Protein AF-A0A3B4DGX7-F1 (afdb_monomer_lite)

Organism: Pygocentrus nattereri (NCBI:txid42514)

Secondary structure (DSSP, 8-state):
--------------------PPPEEEEEE-SSEEEEEEETEEETTT--SS-EEEETTS-EEEEEEEEESSSS---EEEEEEEE---TT-----HHHHHHHHHHHHHHHHHHHHHHHHHHSS-TT--S-S-------------SS-SS-PPPTT---TT---------

Sequence (167 aa):
MKGLTLLLFAGLMFIQRSTAADLSISATTNSDSAELRCNNGKWQKDNLEKPFNVQYTEDRNEIQTCMEDGEEPEKFTQILVRVRTCKNCIEMNIAAIAAIATGNILATILIGVAVYSLTAQPKGKSFSGNKASDKEHLIRNGDGDTYQPLAPGQKSEYQTLGGARRK

pLDDT: mean 72.27, std 17.26, range [40.62, 98.5]

Structure (mmCIF, N/CA/C/O backbone):
data_AF-A0A3B4DGX7-F1
#
_entry.id   AF-A0A3B4DGX7-F1
#
loop_
_atom_site.group_PDB
_atom_site.id
_atom_site.type_symbol
_atom_site.label_atom_id
_atom_site.label_alt_id
_atom_site.label_comp_id
_atom_site.label_asym_id
_atom_site.label_entity_id
_atom_site.label_seq_id
_atom_site.pdbx_PDB_ins_code
_atom_site.Cartn_x
_atom_site.Cartn_y
_atom_site.Cartn_z
_atom_site.occupancy
_atom_site.B_iso_or_equiv
_atom_site.auth_seq_id
_atom_site.auth_comp_id
_atom_site.auth_asym_id
_atom_site.auth_atom_id
_atom_site.pdbx_PDB_model_num
ATOM 1 N N . MET A 1 1 ? -4.994 -28.037 85.256 1.00 40.62 1 MET A N 1
ATOM 2 C CA . MET A 1 1 ? -4.850 -28.923 84.078 1.00 40.62 1 MET A CA 1
ATOM 3 C C . MET A 1 1 ? -5.983 -28.555 83.124 1.00 40.62 1 MET A C 1
ATOM 5 O O . MET A 1 1 ? -7.121 -28.847 83.433 1.00 40.62 1 MET A O 1
ATOM 9 N N . LYS A 1 2 ? -5.799 -27.539 82.271 1.00 47.03 2 LYS A N 1
ATOM 10 C CA . LYS A 1 2 ? -5.332 -27.629 80.870 1.00 47.03 2 LYS A CA 1
ATOM 11 C C . LYS A 1 2 ? -6.186 -28.597 80.039 1.00 47.03 2 LYS A C 1
ATOM 13 O O . LYS A 1 2 ? -5.878 -29.776 79.969 1.00 47.03 2 LYS A O 1
ATOM 18 N N . GLY A 1 3 ? -7.222 -28.056 79.408 1.00 45.94 3 GLY A N 1
ATOM 19 C CA . GLY A 1 3 ? -8.042 -28.720 78.396 1.00 45.94 3 GLY A CA 1
ATOM 20 C C . GLY A 1 3 ? -8.566 -27.671 77.421 1.00 45.94 3 GLY A C 1
ATOM 21 O O . GLY A 1 3 ? -9.740 -27.335 77.435 1.00 45.94 3 GLY A O 1
ATOM 22 N N . LEU A 1 4 ? -7.642 -27.068 76.672 1.00 48.94 4 LEU A N 1
ATOM 23 C CA . LEU A 1 4 ? -7.879 -26.057 75.646 1.00 48.94 4 LEU A CA 1
ATOM 24 C C . LEU A 1 4 ? -8.515 -26.741 74.424 1.00 48.94 4 LEU A C 1
ATOM 26 O O . LEU A 1 4 ? -7.808 -27.252 73.560 1.00 48.94 4 LEU A O 1
ATOM 30 N N . THR A 1 5 ? -9.843 -26.789 74.359 1.00 52.72 5 THR A N 1
ATOM 31 C CA . THR A 1 5 ? -10.573 -27.193 73.150 1.00 52.72 5 THR A CA 1
ATOM 32 C C . THR A 1 5 ? -10.563 -26.041 72.150 1.00 52.72 5 THR A C 1
ATOM 34 O O . THR A 1 5 ? -11.452 -25.193 72.132 1.00 52.72 5 THR A O 1
ATOM 37 N N . LEU A 1 6 ? -9.506 -26.007 71.340 1.00 45.69 6 LEU A N 1
ATOM 38 C CA . LEU A 1 6 ? -9.358 -25.152 70.169 1.00 45.69 6 LEU A CA 1
ATOM 39 C C . LEU A 1 6 ? -10.182 -25.768 69.023 1.00 45.69 6 LEU A C 1
ATOM 41 O O . LEU A 1 6 ? -9.691 -26.599 68.263 1.00 45.69 6 LEU A O 1
ATOM 45 N N . LEU A 1 7 ? -11.469 -25.427 68.954 1.00 54.00 7 LEU A N 1
ATOM 46 C CA . LEU A 1 7 ? -12.321 -25.770 67.815 1.00 54.00 7 LEU A CA 1
ATOM 47 C C . LEU A 1 7 ? -11.906 -24.907 66.617 1.00 54.00 7 LEU A C 1
ATOM 49 O O . LEU A 1 7 ? -11.893 -23.679 66.692 1.00 54.00 7 LEU A O 1
ATOM 53 N N . LEU A 1 8 ? -11.528 -25.589 65.535 1.00 48.38 8 LEU A N 1
ATOM 54 C CA . LEU A 1 8 ? -11.149 -25.040 64.240 1.00 48.38 8 LEU A CA 1
ATOM 55 C C . LEU A 1 8 ? -12.185 -24.027 63.719 1.00 48.38 8 LEU A C 1
ATOM 57 O O . LEU A 1 8 ? -13.203 -24.413 63.155 1.00 48.38 8 LEU A O 1
ATOM 61 N N . PHE A 1 9 ? -11.872 -22.735 63.802 1.00 50.53 9 PHE A N 1
ATOM 62 C CA . PHE A 1 9 ? -12.395 -21.728 62.875 1.00 50.53 9 PHE A CA 1
ATOM 63 C C . PHE A 1 9 ? -11.479 -21.693 61.644 1.00 50.53 9 PHE A C 1
ATOM 65 O O . PHE A 1 9 ? -10.705 -20.766 61.427 1.00 50.53 9 PHE A O 1
ATOM 72 N N . ALA A 1 10 ? -11.517 -22.767 60.857 1.00 54.12 10 ALA A N 1
ATOM 73 C CA . ALA A 1 10 ? -10.970 -22.784 59.510 1.00 54.12 10 ALA A CA 1
ATOM 74 C C . ALA A 1 10 ? -12.148 -22.766 58.539 1.00 54.12 10 ALA A C 1
ATOM 76 O O . ALA A 1 10 ? -12.953 -23.691 58.525 1.00 54.12 10 ALA A O 1
ATOM 77 N N . GLY A 1 11 ? -12.225 -21.719 57.722 1.00 52.69 11 GLY A N 1
ATOM 78 C CA . GLY A 1 11 ? -13.116 -21.695 56.568 1.00 52.69 11 GLY A CA 1
ATOM 79 C C . GLY A 1 11 ? -14.242 -20.684 56.682 1.00 52.69 11 GLY A C 1
ATOM 80 O O . GLY A 1 11 ? -15.376 -21.046 56.951 1.00 52.69 11 GLY A O 1
ATOM 81 N N . LEU A 1 12 ? -13.913 -19.426 56.402 1.00 52.41 12 LEU A N 1
ATOM 82 C CA . LEU A 1 12 ? -14.704 -18.555 55.528 1.00 52.41 12 LEU A CA 1
ATOM 83 C C . LEU A 1 12 ? -13.791 -17.409 55.074 1.00 52.41 12 LEU A C 1
ATOM 85 O O . LEU A 1 12 ? -14.009 -16.236 55.350 1.00 52.41 12 LEU A O 1
ATOM 89 N N . MET A 1 13 ? -12.726 -17.777 54.354 1.00 47.88 13 MET A N 1
ATOM 90 C CA . MET A 1 13 ? -12.190 -16.881 53.334 1.00 47.88 13 MET A CA 1
ATOM 91 C C . MET A 1 13 ? -13.271 -16.810 52.256 1.00 47.88 13 MET A C 1
ATOM 93 O O . MET A 1 13 ? -13.342 -17.670 51.378 1.00 47.88 13 MET A O 1
ATOM 97 N N . PHE A 1 14 ? -14.160 -15.824 52.357 1.00 51.53 14 PHE A N 1
ATOM 98 C CA . PHE A 1 14 ? -14.916 -15.377 51.199 1.00 51.53 14 PHE A CA 1
ATOM 99 C C . PHE A 1 14 ? -13.889 -14.870 50.188 1.00 51.53 14 PHE A C 1
ATOM 101 O O . PHE A 1 14 ? -13.428 -13.734 50.259 1.00 51.53 14 PHE A O 1
ATOM 108 N N . ILE A 1 15 ? -13.500 -15.730 49.248 1.00 52.59 15 ILE A N 1
ATOM 109 C CA . ILE A 1 15 ? -12.895 -15.279 48.002 1.00 52.59 15 ILE A CA 1
ATOM 110 C C . ILE A 1 15 ? -14.038 -14.599 47.254 1.00 52.59 15 ILE A C 1
ATOM 112 O O . ILE A 1 15 ? -14.771 -15.236 46.498 1.00 52.59 15 ILE A O 1
ATOM 116 N N . GLN A 1 16 ? -14.231 -13.305 47.500 1.00 51.38 16 GLN A N 1
ATOM 117 C CA . GLN A 1 16 ? -14.947 -12.466 46.556 1.00 51.38 16 GLN A CA 1
ATOM 118 C C . GLN A 1 16 ? -14.088 -12.431 45.291 1.00 51.38 16 GLN A C 1
ATOM 120 O O . GLN A 1 16 ? -13.185 -11.615 45.144 1.00 51.38 16 GLN A O 1
ATOM 125 N N . ARG A 1 17 ? -14.335 -13.372 44.376 1.00 43.47 17 ARG A N 1
ATOM 126 C CA . ARG A 1 17 ? -14.003 -13.169 42.970 1.00 43.47 17 ARG A CA 1
ATOM 127 C C . ARG A 1 17 ? -14.954 -12.086 42.482 1.00 43.47 17 ARG A C 1
ATOM 129 O O . ARG A 1 17 ? -16.041 -12.386 42.003 1.00 43.47 17 ARG A O 1
ATOM 136 N N . SER A 1 18 ? -14.560 -10.827 42.640 1.00 46.41 18 SER A N 1
ATOM 137 C CA . SER A 1 18 ? -15.091 -9.766 41.802 1.00 46.41 18 SER A CA 1
ATOM 138 C C . SER A 1 18 ? -14.617 -10.064 40.382 1.00 46.41 18 SER A C 1
ATOM 140 O O . SER A 1 18 ? -13.503 -9.742 39.981 1.00 46.41 18 SER A O 1
ATOM 142 N N . THR A 1 19 ? -15.454 -10.744 39.603 1.00 45.81 19 THR A N 1
ATOM 143 C CA . THR A 1 19 ? -15.340 -10.704 38.147 1.00 45.81 19 THR A CA 1
ATOM 144 C C . THR A 1 19 ? -15.849 -9.337 37.709 1.00 45.81 19 THR A C 1
ATOM 146 O O . THR A 1 19 ? -16.952 -9.219 37.185 1.00 45.81 19 THR A O 1
ATOM 149 N N . ALA A 1 20 ? -15.080 -8.286 37.996 1.00 53.88 20 ALA A N 1
ATOM 150 C CA . ALA A 1 20 ? -15.232 -7.044 37.263 1.00 53.88 20 ALA A CA 1
ATOM 151 C C . ALA A 1 20 ? -14.788 -7.380 35.839 1.00 53.88 20 ALA A C 1
ATOM 153 O O . ALA A 1 20 ? -13.608 -7.645 35.601 1.00 53.88 20 ALA A O 1
ATOM 154 N N . ALA A 1 21 ? -15.754 -7.525 34.937 1.00 60.09 21 ALA A N 1
ATOM 155 C CA . ALA A 1 21 ? -15.465 -7.767 33.539 1.00 60.09 21 ALA A CA 1
ATOM 156 C C . ALA A 1 21 ? -14.653 -6.572 33.023 1.00 60.09 21 ALA A C 1
ATOM 158 O O . ALA A 1 21 ? -15.069 -5.428 33.185 1.00 60.09 21 ALA A O 1
ATOM 159 N N . ASP A 1 22 ? -13.464 -6.830 32.484 1.00 68.44 22 ASP A N 1
ATOM 160 C CA . ASP A 1 22 ? -12.599 -5.764 31.986 1.00 68.44 22 ASP A CA 1
ATOM 161 C C . ASP A 1 22 ? -13.210 -5.145 30.718 1.00 68.44 22 ASP A C 1
ATOM 163 O O . ASP A 1 22 ? -13.845 -5.843 29.910 1.00 68.44 22 ASP A O 1
ATOM 167 N N . LEU A 1 23 ? -13.060 -3.830 30.558 1.00 82.25 23 LEU A N 1
ATOM 168 C CA . LEU A 1 23 ? -13.609 -3.109 29.412 1.00 82.25 23 LEU A CA 1
ATOM 169 C C . LEU A 1 23 ? -12.781 -3.478 28.176 1.00 82.25 23 LEU A C 1
ATOM 171 O O . LEU A 1 23 ? -11.563 -3.311 28.170 1.00 82.25 23 LEU A O 1
ATOM 175 N N . SER A 1 24 ? -13.411 -3.996 27.119 1.00 80.50 24 SER A N 1
ATOM 176 C CA . SER A 1 24 ? -12.679 -4.424 25.917 1.00 80.50 24 SER A CA 1
ATOM 177 C C . SER A 1 24 ? -13.339 -3.940 24.635 1.00 80.50 24 SER A C 1
ATOM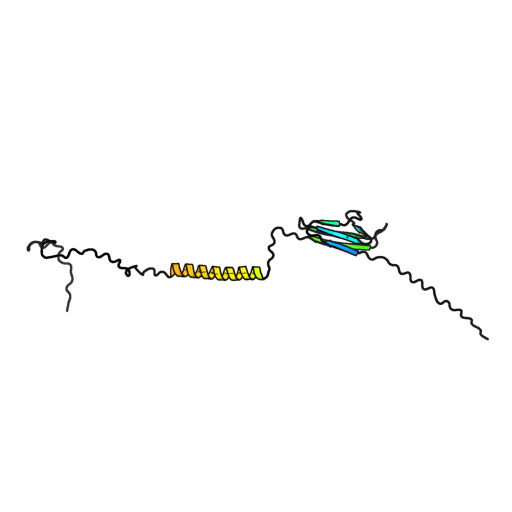 179 O O . SER A 1 24 ? -14.561 -3.917 24.509 1.00 80.50 24 SER A O 1
ATOM 181 N N . ILE A 1 25 ? -12.515 -3.557 23.660 1.00 85.38 25 ILE A N 1
ATOM 182 C CA . ILE A 1 25 ? -12.966 -3.095 22.347 1.00 85.38 25 ILE A CA 1
ATOM 183 C C . ILE A 1 25 ? -12.658 -4.192 21.331 1.00 85.38 25 ILE A C 1
ATOM 185 O O . ILE A 1 25 ? -11.518 -4.641 21.220 1.00 85.38 25 ILE A O 1
ATOM 189 N N . SER A 1 26 ? -13.670 -4.619 20.582 1.00 84.12 26 SER A N 1
ATOM 190 C CA . SER A 1 26 ? -13.531 -5.600 19.505 1.00 84.12 26 SER A CA 1
ATOM 191 C C . SER A 1 26 ? -13.880 -4.974 18.159 1.00 84.12 26 SER A C 1
ATOM 193 O O . SER A 1 26 ? -14.758 -4.118 18.071 1.00 84.12 26 SER A O 1
ATOM 195 N N . ALA A 1 27 ? -13.172 -5.379 17.107 1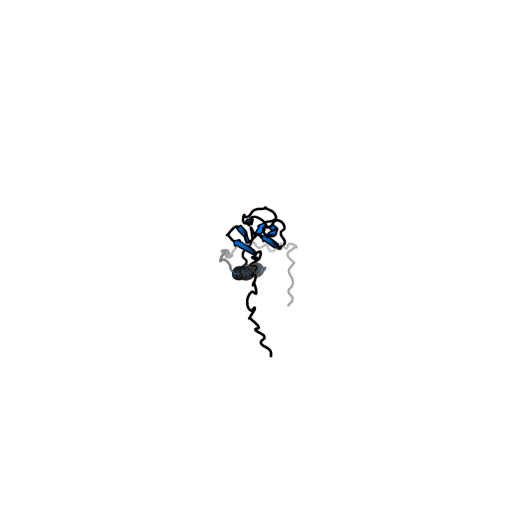.00 86.56 27 ALA A N 1
ATOM 196 C CA . ALA A 1 27 ? -13.362 -4.867 15.755 1.00 86.56 27 ALA A CA 1
ATOM 197 C C . ALA A 1 27 ? -13.766 -6.009 14.818 1.00 86.56 27 ALA A C 1
ATOM 199 O O . ALA A 1 27 ? -13.093 -7.036 14.764 1.00 86.56 27 ALA A O 1
ATOM 200 N N . THR A 1 28 ? -14.850 -5.820 14.070 1.00 85.75 28 THR A N 1
ATOM 201 C CA . THR A 1 28 ? -15.273 -6.711 12.984 1.00 85.75 28 THR A CA 1
ATOM 202 C C . THR A 1 28 ? -15.091 -5.971 11.668 1.00 85.75 28 THR A C 1
ATOM 204 O O . THR A 1 28 ? -15.729 -4.949 11.433 1.00 85.75 28 THR A O 1
ATOM 207 N N . THR A 1 29 ? -14.197 -6.450 10.810 1.00 84.75 29 THR A N 1
ATOM 208 C CA . THR A 1 29 ? -13.902 -5.806 9.524 1.00 84.75 29 THR A CA 1
ATOM 209 C C . THR A 1 29 ? -14.667 -6.478 8.391 1.00 84.75 29 THR A C 1
ATOM 211 O O . THR A 1 29 ? -14.553 -7.687 8.205 1.00 84.75 29 THR A O 1
ATOM 214 N N . ASN A 1 30 ? -15.384 -5.679 7.610 1.00 85.38 30 ASN A N 1
ATOM 215 C CA . ASN A 1 30 ? -15.926 -6.024 6.299 1.00 85.38 30 ASN A CA 1
ATOM 216 C C . ASN A 1 30 ? -15.051 -5.406 5.192 1.00 85.38 30 ASN A C 1
ATOM 218 O O . ASN A 1 30 ? -14.072 -4.716 5.480 1.00 85.38 30 ASN A O 1
ATOM 222 N N . SER A 1 31 ? -15.404 -5.648 3.925 1.00 78.62 31 SER A N 1
ATOM 223 C CA . SER A 1 31 ? -14.666 -5.126 2.764 1.00 78.62 31 SER A CA 1
ATOM 224 C C . SER A 1 31 ? -14.557 -3.596 2.759 1.00 78.62 31 SER A C 1
ATOM 226 O O . SER A 1 31 ? -13.467 -3.072 2.561 1.00 78.62 31 SER A O 1
ATOM 228 N N . ASP A 1 32 ? -15.658 -2.896 3.053 1.00 82.69 32 ASP A N 1
ATOM 229 C CA . ASP A 1 32 ? -15.753 -1.429 2.931 1.00 82.69 32 ASP A CA 1
ATOM 230 C C . ASP A 1 32 ? -16.008 -0.708 4.265 1.00 82.69 32 ASP A C 1
ATOM 232 O O . ASP A 1 32 ? -16.156 0.519 4.313 1.00 82.69 32 ASP A O 1
ATOM 236 N N . SER A 1 33 ? -16.081 -1.456 5.368 1.00 83.50 33 SER A N 1
ATOM 237 C CA . SER A 1 33 ? -16.350 -0.887 6.685 1.00 83.50 33 SER A CA 1
ATOM 238 C C . SER A 1 33 ? -15.732 -1.692 7.825 1.00 83.50 33 SER A C 1
ATOM 240 O O . SER A 1 33 ? -15.609 -2.912 7.742 1.00 83.50 33 SER A O 1
ATOM 242 N N . ALA A 1 34 ? -15.417 -1.025 8.932 1.00 85.94 34 ALA A N 1
ATOM 243 C CA . ALA A 1 34 ? -15.103 -1.656 10.211 1.00 85.94 34 ALA A CA 1
ATOM 244 C C . ALA A 1 34 ? -16.190 -1.341 11.235 1.00 85.94 34 ALA A C 1
ATOM 246 O O . ALA A 1 34 ? -16.576 -0.194 11.423 1.00 85.94 34 ALA A O 1
ATOM 247 N N . GLU A 1 35 ? -16.645 -2.364 11.939 1.00 87.88 35 GLU A N 1
ATOM 248 C CA . GLU A 1 35 ? -17.598 -2.258 13.029 1.00 87.88 35 GLU A CA 1
ATOM 249 C C . GLU A 1 35 ? -16.850 -2.402 14.364 1.00 87.88 35 GLU A C 1
ATOM 251 O O . GLU A 1 35 ? -16.274 -3.455 14.644 1.00 87.88 35 GLU A O 1
A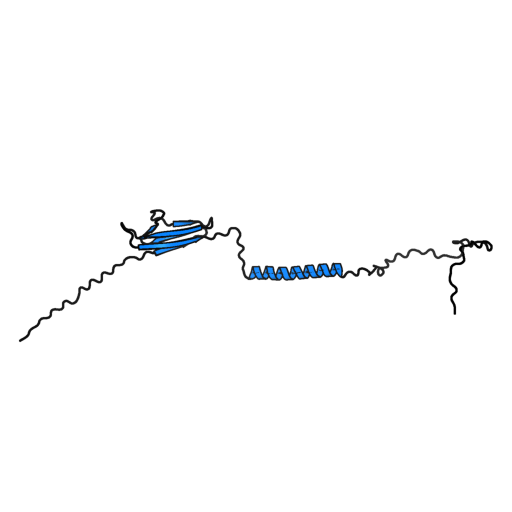TOM 256 N N . LEU A 1 36 ? -16.834 -1.350 15.188 1.00 87.38 36 LEU A N 1
ATOM 257 C CA . LEU A 1 36 ? -16.227 -1.359 16.520 1.00 87.38 36 LEU A CA 1
ATOM 258 C C . LEU A 1 36 ? -17.296 -1.592 17.591 1.00 87.38 36 LEU A C 1
ATOM 260 O O . LEU A 1 36 ? -18.239 -0.814 17.744 1.00 87.38 36 LEU A O 1
ATOM 264 N N . ARG A 1 37 ? -17.122 -2.650 18.376 1.00 86.88 37 ARG A N 1
ATOM 265 C CA . ARG A 1 37 ? -17.977 -3.000 19.510 1.00 86.88 37 ARG A CA 1
ATOM 266 C C . ARG A 1 37 ? -17.248 -2.720 20.806 1.00 86.88 37 ARG A C 1
ATOM 268 O O . A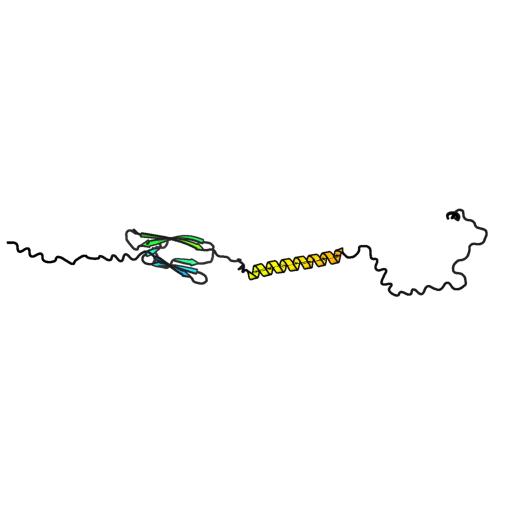RG A 1 37 ? -16.100 -3.137 20.967 1.00 86.88 37 ARG A O 1
ATOM 275 N N . CYS A 1 38 ? -17.934 -2.059 21.729 1.00 86.81 38 CYS A N 1
ATOM 276 C CA . CYS A 1 38 ? -17.475 -2.007 23.101 1.00 86.81 38 CYS A CA 1
ATOM 277 C C . CYS A 1 38 ? -18.168 -3.090 23.921 1.00 86.81 38 CYS A C 1
ATOM 279 O O . CYS A 1 38 ? -19.392 -3.124 24.012 1.00 86.81 38 CYS A O 1
ATOM 281 N N . ASN A 1 39 ? -17.377 -3.984 24.499 1.00 85.62 39 ASN A N 1
ATOM 282 C CA . ASN A 1 39 ? -17.865 -5.006 25.405 1.00 85.62 39 ASN A CA 1
ATOM 283 C C . ASN A 1 39 ? -17.858 -4.438 26.826 1.00 85.62 39 ASN A C 1
ATOM 285 O O . ASN A 1 39 ? -16.848 -3.879 27.256 1.00 85.62 39 ASN A O 1
ATOM 289 N N . ASN A 1 40 ? -18.953 -4.651 27.558 1.00 82.12 40 ASN A N 1
ATOM 290 C CA . ASN A 1 40 ? -19.134 -4.210 28.947 1.00 82.12 40 ASN A CA 1
ATOM 291 C C . ASN A 1 40 ? -19.186 -2.678 29.129 1.00 82.12 40 ASN A C 1
ATOM 293 O O . ASN A 1 40 ? -18.868 -2.177 30.204 1.00 82.12 40 ASN A O 1
ATOM 297 N N . GLY A 1 41 ? -19.582 -1.928 28.094 1.00 79.88 41 GLY A N 1
ATOM 298 C CA . GLY A 1 41 ? -19.681 -0.472 28.170 1.00 79.88 41 GLY A CA 1
ATOM 299 C C . GLY A 1 41 ? -20.407 0.185 26.998 1.00 79.88 41 GLY A C 1
ATOM 300 O O . GLY A 1 41 ? -20.928 -0.492 26.111 1.00 79.88 41 GLY A O 1
ATOM 301 N N . LYS A 1 42 ? -20.432 1.521 27.000 1.00 84.50 42 LYS A N 1
ATOM 302 C CA . LYS A 1 42 ? -21.124 2.376 26.022 1.00 84.50 42 LYS A CA 1
ATOM 303 C C . LYS A 1 42 ? -20.172 3.389 25.388 1.00 84.50 42 LYS A C 1
ATOM 305 O O . LYS A 1 42 ? -19.209 3.847 26.007 1.00 84.50 42 LYS A O 1
ATOM 310 N N . TRP A 1 43 ? -20.446 3.756 24.137 1.00 83.94 43 TRP A N 1
ATOM 311 C CA . TRP A 1 43 ? -19.676 4.775 23.422 1.00 83.94 43 TRP A CA 1
ATOM 312 C C . TRP A 1 43 ? -20.064 6.187 23.872 1.00 83.94 43 TRP A C 1
ATOM 314 O O . TRP A 1 43 ? -21.237 6.560 23.829 1.00 83.94 43 TRP A O 1
ATOM 324 N N . GLN A 1 44 ? -19.065 6.997 24.232 1.00 79.31 44 GLN A N 1
ATOM 325 C CA . GLN A 1 44 ? -19.266 8.344 24.780 1.00 79.31 44 GLN A CA 1
ATOM 326 C C . GLN A 1 44 ? -19.944 9.309 23.794 1.00 79.31 44 GLN A C 1
ATOM 328 O O . GLN A 1 44 ? -20.762 10.130 24.199 1.00 79.31 44 GLN A O 1
ATOM 333 N N . LYS A 1 45 ? -19.591 9.243 22.503 1.00 67.69 45 LYS A N 1
ATOM 334 C CA . LYS A 1 45 ? -20.075 10.207 21.498 1.00 67.69 45 LYS A CA 1
ATOM 335 C C . LYS A 1 45 ? -21.542 10.021 21.122 1.00 67.69 45 LYS A C 1
ATOM 337 O O . LYS A 1 45 ? -22.185 10.999 20.760 1.00 67.69 45 LYS A O 1
ATOM 342 N N . ASP A 1 46 ? -22.052 8.799 21.242 1.00 62.91 46 ASP A N 1
ATOM 343 C CA . ASP A 1 46 ? -23.333 8.421 20.649 1.00 62.91 46 ASP A CA 1
ATOM 344 C C . ASP A 1 46 ? -24.369 7.921 21.671 1.00 62.91 46 ASP A C 1
ATOM 346 O O . ASP A 1 46 ? -25.524 7.744 21.296 1.00 62.91 46 ASP A O 1
ATOM 350 N N . ASN A 1 47 ? -24.010 7.703 22.951 1.00 60.09 47 ASN A N 1
ATOM 351 C CA . ASN A 1 47 ? -24.904 7.120 23.978 1.00 60.09 47 ASN A CA 1
ATOM 352 C C . ASN A 1 47 ? -25.627 5.838 23.504 1.00 60.09 47 ASN A C 1
ATOM 354 O O . ASN A 1 47 ? -26.708 5.487 23.975 1.00 60.09 47 ASN A O 1
ATOM 358 N N . LEU A 1 48 ? -25.041 5.141 22.531 1.00 62.69 48 LEU A N 1
ATOM 359 C CA . LEU A 1 48 ? -25.650 4.021 21.836 1.00 62.69 48 LEU A CA 1
ATOM 360 C C . LEU A 1 48 ? -24.895 2.742 22.209 1.00 62.69 48 LEU A C 1
ATOM 362 O O . LEU A 1 48 ? -23.677 2.666 22.075 1.00 62.69 48 LEU A O 1
ATOM 366 N N . GLU A 1 49 ? -25.644 1.705 22.594 1.00 62.12 49 GLU A N 1
ATOM 367 C CA . GLU A 1 49 ? -25.179 0.303 22.636 1.00 62.12 49 GLU A CA 1
ATOM 368 C C . GLU A 1 49 ? -24.863 -0.243 21.233 1.00 62.12 49 GLU A C 1
ATOM 370 O O . GLU A 1 49 ? -24.404 -1.373 21.066 1.00 62.12 49 GLU A O 1
ATOM 375 N N . LYS A 1 50 ? -25.140 0.552 20.192 1.00 70.19 50 LYS A N 1
ATOM 376 C CA . LYS A 1 50 ? -24.860 0.176 18.816 1.00 70.19 50 LYS A CA 1
ATOM 377 C C . LYS A 1 50 ? -23.353 0.168 18.569 1.00 70.19 50 LYS A C 1
ATOM 379 O O . LYS A 1 50 ? -22.625 1.012 19.093 1.00 70.19 50 LYS A O 1
ATOM 384 N N . PRO A 1 51 ? -22.888 -0.750 17.719 1.00 75.56 51 PRO A N 1
ATOM 385 C CA . PRO A 1 51 ? -21.517 -0.716 17.262 1.00 75.56 51 PRO A CA 1
ATOM 386 C C . PRO A 1 51 ? -21.216 0.589 16.511 1.00 75.56 51 PRO A C 1
ATOM 388 O O . PRO A 1 51 ? -22.022 1.052 15.699 1.00 75.56 51 PRO A O 1
ATOM 391 N N . PHE A 1 52 ? -20.033 1.153 16.744 1.00 83.06 52 PHE A N 1
ATOM 392 C CA . PHE A 1 52 ? -19.542 2.308 16.002 1.00 83.06 52 PHE A CA 1
ATOM 393 C C . PHE A 1 52 ? -19.058 1.846 14.624 1.00 83.06 52 PHE A C 1
ATOM 395 O O . PHE A 1 52 ? -18.097 1.082 14.515 1.00 83.06 52 PHE A O 1
ATOM 402 N N . ASN A 1 53 ? -19.747 2.280 13.569 1.00 84.06 53 ASN A N 1
ATOM 403 C CA . ASN A 1 53 ? -19.430 1.897 12.197 1.00 84.06 53 ASN A CA 1
ATOM 404 C C . ASN A 1 53 ? -18.491 2.920 11.548 1.00 84.06 53 ASN A C 1
ATOM 406 O O . ASN A 1 53 ? -18.786 4.112 11.470 1.00 84.06 53 ASN A O 1
ATOM 410 N N . VAL A 1 54 ? -17.369 2.425 11.047 1.00 85.75 54 VAL A N 1
ATOM 411 C CA . VAL A 1 54 ? -16.332 3.174 10.354 1.00 85.75 54 VAL A CA 1
ATOM 412 C C . VAL A 1 54 ? -16.404 2.826 8.877 1.00 85.75 54 VAL A C 1
ATOM 414 O O . VAL A 1 54 ? -16.058 1.716 8.481 1.00 85.75 54 VAL A O 1
ATOM 417 N N . GLN A 1 55 ? -16.821 3.778 8.049 1.00 85.06 55 GLN A N 1
ATOM 418 C CA . GLN A 1 55 ? -16.881 3.592 6.602 1.00 85.06 55 GLN A CA 1
ATOM 419 C C . GLN A 1 55 ? -15.575 4.039 5.935 1.00 85.06 55 GLN A C 1
ATOM 421 O O . GLN A 1 55 ? -15.058 5.116 6.240 1.00 85.06 55 GLN A O 1
ATOM 426 N N . TYR A 1 56 ? -15.050 3.242 5.003 1.00 83.88 56 TYR A N 1
ATOM 427 C CA . TYR A 1 56 ? -13.783 3.519 4.313 1.00 83.88 56 TYR A CA 1
ATOM 428 C C . TYR A 1 56 ? -13.948 4.447 3.096 1.00 83.88 56 TYR A C 1
ATOM 430 O O . TYR A 1 56 ? -13.407 4.192 2.022 1.00 83.88 56 TYR A O 1
ATOM 438 N N . THR A 1 57 ? -14.702 5.537 3.244 1.00 80.38 57 THR A N 1
ATOM 439 C CA . THR A 1 57 ? -14.968 6.479 2.139 1.00 80.38 57 THR A CA 1
ATOM 440 C C . THR A 1 57 ? -13.904 7.573 2.031 1.00 80.38 57 THR A C 1
ATOM 442 O O . THR A 1 57 ? -13.573 8.024 0.926 1.00 80.38 57 THR A O 1
ATOM 445 N N . GLU A 1 58 ? -13.392 8.005 3.185 1.00 80.94 58 GLU A N 1
ATOM 446 C CA . GLU A 1 58 ? -12.464 9.122 3.337 1.00 80.94 58 GLU A CA 1
ATOM 447 C C . GLU A 1 58 ? -11.456 8.846 4.453 1.00 80.94 58 GLU A C 1
ATOM 449 O O . GLU A 1 58 ? -11.712 8.074 5.382 1.00 80.94 58 GLU A O 1
ATOM 454 N N . ASP A 1 59 ? -10.313 9.522 4.373 1.00 83.38 59 ASP A N 1
ATOM 455 C CA . ASP A 1 59 ? -9.313 9.496 5.430 1.00 83.38 59 ASP A CA 1
ATOM 456 C C . ASP A 1 59 ? -9.874 10.167 6.679 1.00 83.38 59 ASP A C 1
ATOM 458 O O . ASP A 1 59 ? -10.234 11.346 6.677 1.00 83.38 59 ASP A O 1
ATOM 462 N N . ARG A 1 60 ? -9.927 9.409 7.772 1.00 82.81 60 ARG A N 1
ATOM 463 C CA . ARG A 1 60 ? -10.456 9.887 9.044 1.00 82.81 60 ARG A CA 1
ATOM 464 C C . ARG A 1 60 ? -9.541 9.470 10.177 1.00 82.81 60 ARG A C 1
ATOM 466 O O . ARG A 1 60 ? -9.146 8.311 10.282 1.00 82.81 60 ARG A O 1
ATOM 473 N N . ASN A 1 61 ? -9.252 10.431 11.048 1.00 87.12 61 ASN A N 1
ATOM 474 C CA . ASN A 1 61 ? -8.590 10.198 12.321 1.00 87.12 61 ASN A CA 1
ATOM 475 C C . ASN A 1 61 ? -9.544 10.648 13.419 1.00 87.12 61 ASN A C 1
ATOM 477 O O . ASN A 1 61 ? -9.847 11.835 13.523 1.00 87.12 61 ASN A O 1
ATOM 481 N N . GLU A 1 62 ? -10.033 9.710 14.215 1.00 84.69 62 GLU A N 1
ATOM 482 C CA . GLU A 1 62 ? -11.000 10.009 15.260 1.00 84.69 62 GLU A CA 1
ATOM 483 C C . GLU A 1 62 ? -10.693 9.197 16.513 1.00 84.69 62 GLU A C 1
ATOM 485 O O . GLU A 1 62 ? -10.495 7.985 16.448 1.00 84.69 62 GLU A O 1
ATOM 490 N N . ILE A 1 63 ? -10.647 9.871 17.661 1.00 85.44 63 ILE A N 1
ATOM 491 C CA . ILE A 1 63 ? -10.568 9.198 18.956 1.00 85.44 63 ILE A CA 1
ATOM 492 C C . ILE A 1 63 ? -11.989 8.835 19.377 1.00 85.44 63 ILE A C 1
ATOM 494 O O . ILE A 1 63 ? -12.893 9.681 19.354 1.00 85.44 63 ILE A O 1
ATOM 498 N N . GLN A 1 64 ? -12.159 7.572 19.748 1.00 86.38 64 GLN A N 1
ATOM 499 C CA . GLN A 1 64 ? -13.377 7.037 20.329 1.00 86.38 64 GLN A CA 1
ATOM 500 C C . GLN A 1 64 ? -13.104 6.572 21.752 1.00 86.38 64 GLN A C 1
ATOM 502 O O . GLN A 1 64 ? -12.094 5.919 22.018 1.00 86.38 64 GLN A O 1
ATOM 507 N N . THR A 1 65 ? -14.020 6.904 22.655 1.00 87.19 65 THR A N 1
ATOM 508 C CA . THR A 1 65 ? -13.949 6.526 24.067 1.00 87.19 65 THR A CA 1
ATOM 509 C C . THR A 1 65 ? -15.099 5.587 24.372 1.00 87.19 65 THR A C 1
ATOM 511 O O . THR A 1 65 ? -16.261 5.950 24.173 1.00 87.19 65 THR A O 1
ATOM 514 N N . CYS A 1 66 ? -14.778 4.401 24.874 1.00 86.88 66 CYS A N 1
ATOM 515 C CA . CYS A 1 66 ? -15.754 3.556 25.533 1.00 86.88 66 CYS A CA 1
ATOM 516 C C . CYS A 1 66 ? -15.657 3.728 27.048 1.00 86.88 66 CYS A C 1
ATOM 518 O O . CYS A 1 66 ? -14.556 3.798 27.595 1.00 86.88 66 CYS A O 1
ATOM 520 N N . MET A 1 67 ? -16.805 3.787 27.711 1.00 86.31 67 MET A N 1
ATOM 521 C CA . MET A 1 67 ? -16.937 3.934 29.156 1.00 86.31 67 MET A CA 1
ATOM 522 C C . MET A 1 67 ? -17.725 2.749 29.717 1.00 86.31 67 MET A C 1
ATOM 524 O O . MET A 1 67 ? -18.609 2.230 29.036 1.00 86.31 67 MET A O 1
ATOM 528 N N . GLU A 1 68 ? -17.400 2.314 30.931 1.00 84.50 68 GLU A N 1
ATOM 529 C CA . GLU A 1 68 ? -18.169 1.294 31.656 1.00 84.50 68 GLU A CA 1
ATOM 530 C C . GLU A 1 68 ? -19.620 1.760 31.893 1.00 84.50 68 GLU A C 1
ATOM 532 O O . GLU A 1 68 ? -19.886 2.959 31.995 1.00 84.50 68 GLU A O 1
ATOM 537 N N . ASP A 1 69 ? -20.570 0.821 31.931 1.00 73.94 69 ASP A N 1
ATOM 538 C CA . ASP A 1 69 ? -21.985 1.141 32.154 1.00 73.94 69 ASP A CA 1
ATOM 539 C C . ASP A 1 69 ? -22.252 1.376 33.651 1.00 73.94 69 ASP A C 1
ATOM 541 O O . ASP A 1 69 ? -22.162 0.452 34.459 1.00 73.94 69 ASP A O 1
ATOM 545 N N . GLY A 1 70 ? -22.552 2.620 34.030 1.00 69.81 70 GLY A N 1
ATOM 546 C CA . GLY A 1 70 ? -22.757 3.020 35.421 1.00 69.81 70 GLY A CA 1
ATOM 547 C C . GLY A 1 70 ? -23.078 4.509 35.571 1.00 69.81 70 GLY A C 1
ATOM 548 O O . GLY A 1 70 ? -22.855 5.299 34.656 1.00 69.81 70 GLY A O 1
ATOM 549 N N . GLU A 1 71 ? -23.626 4.885 36.730 1.00 64.50 71 GLU A N 1
ATOM 550 C CA . GLU A 1 71 ? -24.005 6.270 37.062 1.00 64.50 71 GLU A CA 1
ATOM 551 C C . GLU A 1 71 ? -22.770 7.186 37.185 1.00 64.50 71 GLU A C 1
ATOM 553 O O . GLU A 1 71 ? -22.819 8.346 36.779 1.00 64.50 71 GLU A O 1
ATOM 558 N N . GLU A 1 72 ? -21.634 6.622 37.621 1.00 67.50 72 GLU A N 1
ATOM 559 C CA . GLU A 1 72 ? -20.301 7.213 37.485 1.00 67.50 72 GLU A CA 1
ATOM 560 C C . GLU A 1 72 ? -19.335 6.211 36.828 1.00 67.50 72 GLU A C 1
ATOM 562 O O . GLU A 1 72 ? -19.002 5.183 37.423 1.00 67.50 72 GLU A O 1
ATOM 567 N N . PRO A 1 73 ? -18.874 6.469 35.594 1.00 68.25 73 PRO A N 1
ATOM 568 C CA . PRO A 1 73 ? -17.931 5.584 34.927 1.00 68.25 73 PRO A CA 1
ATOM 569 C C . PRO A 1 73 ? -16.520 5.765 35.509 1.00 68.25 73 PRO A C 1
ATOM 571 O O . PRO A 1 73 ? -15.802 6.697 35.147 1.00 68.25 73 PRO A O 1
ATOM 574 N N . GLU A 1 74 ? -16.095 4.852 36.385 1.00 73.88 74 GLU A N 1
ATOM 575 C CA . GLU A 1 74 ? -14.730 4.840 36.942 1.00 73.88 74 GLU A CA 1
ATOM 576 C C . GLU A 1 74 ? -13.680 4.337 35.935 1.00 73.88 74 GLU A C 1
ATOM 578 O O . GLU A 1 74 ? -12.491 4.647 36.053 1.00 73.88 74 GLU A O 1
ATOM 583 N N . LYS A 1 75 ? -14.106 3.575 34.917 1.00 80.81 75 LYS A N 1
ATOM 584 C CA . LYS A 1 75 ? -13.231 2.995 33.891 1.00 80.81 75 LYS A CA 1
ATOM 585 C C . LYS A 1 75 ? -13.640 3.420 32.489 1.00 80.81 75 LYS A C 1
ATOM 587 O O . LYS A 1 75 ? -14.801 3.333 32.089 1.00 80.81 75 LYS A O 1
ATOM 592 N N . PHE A 1 76 ? -12.645 3.819 31.705 1.00 83.56 76 PHE A N 1
ATOM 593 C CA . PHE A 1 76 ? -12.803 4.132 30.291 1.00 83.56 76 PHE A CA 1
ATOM 594 C C . PHE A 1 76 ? -11.601 3.629 29.489 1.00 83.56 76 PHE A C 1
ATOM 596 O O . PHE A 1 76 ? -10.483 3.540 29.990 1.00 83.56 76 PHE A O 1
ATOM 603 N N . THR A 1 77 ? -11.831 3.310 28.220 1.00 84.62 77 THR A N 1
ATOM 604 C CA . THR A 1 77 ? -10.798 2.927 27.251 1.00 84.62 77 THR A CA 1
ATOM 605 C C . THR A 1 77 ? -10.931 3.802 26.015 1.00 84.62 77 THR A C 1
ATOM 607 O O . THR A 1 77 ? -12.026 3.969 25.479 1.00 84.62 77 THR A O 1
ATOM 610 N N . GLN A 1 78 ? -9.814 4.359 25.548 1.00 85.12 78 GLN A N 1
ATOM 611 C CA . GLN A 1 78 ? -9.765 5.176 24.336 1.00 85.12 78 GLN A CA 1
ATOM 612 C C . GLN A 1 78 ? -9.053 4.436 23.208 1.00 85.12 78 GLN A C 1
ATOM 614 O O . GLN A 1 78 ? -8.022 3.799 23.421 1.00 85.12 78 GLN A O 1
ATOM 619 N N . ILE A 1 79 ? -9.582 4.563 21.994 1.00 86.81 79 ILE A N 1
ATOM 620 C CA . ILE A 1 79 ? -8.987 4.034 20.769 1.00 86.81 79 ILE A CA 1
ATOM 621 C C . ILE A 1 79 ? -8.885 5.137 19.717 1.00 86.81 79 ILE A C 1
ATOM 623 O O . ILE A 1 79 ? -9.823 5.904 19.501 1.00 86.81 79 ILE A O 1
ATOM 627 N N . LEU A 1 80 ? -7.735 5.214 19.044 1.00 87.94 80 LEU A N 1
ATOM 628 C CA . LEU A 1 80 ? -7.553 6.065 17.874 1.00 87.94 80 LEU A CA 1
ATOM 629 C C . LEU A 1 80 ? -7.912 5.271 16.618 1.00 87.94 80 LEU A C 1
ATOM 631 O O . LEU A 1 80 ? -7.172 4.383 16.195 1.00 87.94 80 LEU A O 1
ATOM 635 N N . VAL A 1 81 ? -9.028 5.629 15.998 1.00 87.56 81 VAL A N 1
ATOM 636 C CA . VAL A 1 81 ? -9.444 5.089 14.708 1.00 87.56 81 VAL A CA 1
ATOM 637 C C . VAL A 1 81 ? -8.745 5.884 13.614 1.00 87.56 81 VAL A C 1
ATOM 639 O O . VAL A 1 81 ? -9.007 7.074 13.437 1.00 87.56 81 VAL A O 1
ATOM 642 N N . ARG A 1 82 ? -7.836 5.226 12.889 1.00 87.50 82 ARG A N 1
ATOM 643 C CA . ARG A 1 82 ? -7.089 5.806 11.769 1.00 87.50 82 ARG A CA 1
ATOM 644 C C . ARG A 1 82 ? -7.429 5.070 10.482 1.00 87.50 82 ARG A C 1
ATOM 646 O O . ARG A 1 82 ? -6.875 4.009 10.207 1.00 87.50 82 ARG A O 1
ATOM 653 N N . VAL A 1 83 ? -8.313 5.661 9.690 1.00 87.69 83 VAL A N 1
ATOM 654 C CA . VAL A 1 83 ? -8.658 5.180 8.353 1.00 87.69 83 VAL A CA 1
ATOM 655 C C . VAL A 1 83 ? -7.776 5.887 7.337 1.00 87.69 83 VAL A C 1
ATOM 657 O O . VAL A 1 83 ? -7.708 7.116 7.311 1.00 87.69 83 VAL A O 1
ATOM 660 N N . ARG A 1 84 ? -7.107 5.100 6.494 1.00 85.88 84 ARG A N 1
ATOM 661 C CA . ARG A 1 84 ? -6.423 5.578 5.293 1.00 85.88 84 ARG A CA 1
ATOM 662 C C . ARG A 1 84 ? -7.007 4.859 4.092 1.00 85.88 84 ARG A C 1
ATOM 664 O O . ARG A 1 84 ? -6.792 3.665 3.911 1.00 85.88 84 ARG A O 1
ATOM 671 N N . THR A 1 85 ? -7.764 5.599 3.306 1.00 85.69 85 THR A N 1
ATOM 672 C CA . THR A 1 85 ? -8.361 5.166 2.050 1.00 85.69 85 THR A CA 1
ATOM 673 C C . THR A 1 85 ? -7.416 5.528 0.915 1.00 85.69 85 THR A C 1
ATOM 675 O O . THR A 1 85 ? -6.757 6.565 0.947 1.00 85.69 85 THR A O 1
ATOM 678 N N . CYS A 1 86 ? -7.319 4.688 -0.112 1.00 82.44 86 CYS A N 1
ATOM 679 C CA . CYS A 1 86 ? -6.524 5.041 -1.277 1.00 82.44 86 CYS A CA 1
ATOM 680 C C . CYS A 1 86 ? -7.264 4.754 -2.571 1.00 82.44 86 CYS A C 1
ATOM 682 O O . CYS A 1 86 ? -7.317 3.621 -3.037 1.00 82.44 86 CYS A O 1
ATOM 684 N N . LYS A 1 87 ? -7.817 5.814 -3.168 1.00 77.06 87 LYS A N 1
ATOM 685 C CA . LYS A 1 87 ? -8.597 5.723 -4.409 1.00 77.06 87 LYS A CA 1
ATOM 686 C C . LYS A 1 87 ? -7.733 5.455 -5.651 1.00 77.06 87 LYS A C 1
ATOM 688 O O . LYS A 1 87 ? -8.270 4.993 -6.643 1.00 77.06 87 LYS A O 1
ATOM 693 N N . ASN A 1 88 ? -6.416 5.690 -5.577 1.00 79.69 88 ASN A N 1
ATOM 694 C CA . ASN A 1 88 ? -5.467 5.535 -6.694 1.00 79.69 88 ASN A CA 1
ATOM 695 C C . ASN A 1 88 ? -4.135 4.879 -6.278 1.00 79.69 88 ASN A C 1
ATOM 697 O O . ASN A 1 88 ? -3.096 5.145 -6.883 1.00 79.69 88 ASN A O 1
ATOM 701 N N . CYS A 1 89 ? -4.119 4.067 -5.220 1.00 85.94 89 CYS A N 1
ATOM 702 C CA . CYS A 1 89 ? -2.889 3.362 -4.863 1.00 85.94 89 CYS A CA 1
ATOM 703 C C . CYS A 1 89 ? -2.651 2.228 -5.846 1.00 85.94 89 CYS A C 1
ATOM 705 O O . CYS A 1 89 ? -3.530 1.405 -6.084 1.00 85.94 89 CYS A O 1
ATOM 707 N N . ILE A 1 90 ? -1.437 2.172 -6.378 1.00 83.19 90 ILE A N 1
ATOM 708 C CA . ILE A 1 90 ? -0.956 1.015 -7.120 1.00 83.19 90 ILE A CA 1
ATOM 709 C C . ILE A 1 90 ? -0.281 0.096 -6.114 1.00 83.19 90 ILE A C 1
ATOM 711 O O . ILE A 1 90 ? 0.623 0.514 -5.387 1.00 83.19 90 ILE A O 1
ATOM 715 N N . GLU A 1 91 ? -0.719 -1.157 -6.074 1.00 83.69 91 GLU A N 1
ATOM 716 C CA . GLU A 1 91 ? -0.043 -2.182 -5.295 1.00 83.69 91 GLU A CA 1
ATOM 717 C C . GLU A 1 91 ? 1.322 -2.465 -5.928 1.00 83.69 91 GLU A C 1
ATOM 719 O O . GLU A 1 91 ? 1.449 -3.105 -6.975 1.00 83.69 91 GLU A O 1
ATOM 724 N N . MET A 1 92 ? 2.366 -1.925 -5.308 1.00 83.62 92 MET A N 1
ATOM 725 C CA . MET A 1 92 ? 3.724 -2.075 -5.797 1.00 83.62 92 MET A CA 1
ATOM 726 C C . MET A 1 92 ? 4.334 -3.358 -5.232 1.00 83.62 92 MET A C 1
ATOM 728 O O . MET A 1 92 ? 5.005 -3.352 -4.202 1.00 83.62 92 MET A O 1
ATOM 732 N N . ASN A 1 93 ? 4.099 -4.471 -5.923 1.00 91.19 93 ASN A N 1
ATOM 733 C CA . ASN A 1 93 ? 4.777 -5.729 -5.630 1.00 91.19 93 ASN A CA 1
ATOM 734 C C . ASN A 1 93 ? 6.197 -5.730 -6.233 1.00 91.19 93 ASN A C 1
ATOM 736 O O . ASN A 1 93 ? 6.462 -5.082 -7.248 1.00 91.19 93 ASN A O 1
ATOM 740 N N . ILE A 1 94 ? 7.104 -6.511 -5.645 1.00 94.44 94 ILE A N 1
ATOM 741 C CA . ILE A 1 94 ? 8.488 -6.722 -6.092 1.00 94.44 94 ILE A CA 1
ATOM 742 C C . ILE A 1 94 ? 8.535 -7.055 -7.590 1.00 94.44 94 ILE A C 1
ATOM 744 O O . ILE A 1 94 ? 9.370 -6.521 -8.316 1.00 94.44 94 ILE A O 1
ATOM 748 N N . ALA A 1 95 ? 7.599 -7.879 -8.071 1.00 93.06 95 ALA A N 1
ATOM 749 C CA . ALA A 1 95 ? 7.489 -8.225 -9.487 1.00 93.06 95 ALA A CA 1
ATOM 750 C C . ALA A 1 95 ? 7.198 -7.007 -10.385 1.00 93.06 95 ALA A C 1
ATOM 752 O O . ALA A 1 95 ? 7.800 -6.874 -11.449 1.00 93.06 95 ALA A O 1
ATOM 753 N N . ALA A 1 96 ? 6.323 -6.092 -9.952 1.00 94.38 96 ALA A N 1
ATOM 754 C CA . ALA A 1 96 ? 6.012 -4.874 -10.698 1.00 94.38 96 ALA A CA 1
ATOM 755 C C . ALA A 1 96 ? 7.225 -3.934 -10.757 1.00 94.38 96 ALA A C 1
ATOM 757 O O . ALA A 1 96 ? 7.558 -3.424 -11.825 1.00 94.38 96 ALA A O 1
ATOM 758 N N . ILE A 1 97 ? 7.935 -3.767 -9.636 1.00 95.44 97 ILE A N 1
ATOM 759 C CA . ILE A 1 97 ? 9.171 -2.968 -9.579 1.00 95.44 97 ILE A CA 1
ATOM 760 C C . ILE A 1 97 ? 10.225 -3.550 -10.522 1.00 95.44 97 ILE A C 1
ATOM 762 O O . ILE A 1 97 ? 10.833 -2.815 -11.300 1.00 95.44 97 ILE A O 1
ATOM 766 N N . ALA A 1 98 ? 10.418 -4.871 -10.483 1.00 96.12 98 ALA A N 1
ATOM 767 C CA . ALA A 1 98 ? 11.364 -5.561 -11.348 1.00 96.12 98 ALA A CA 1
ATOM 768 C C . ALA A 1 98 ? 11.012 -5.367 -12.830 1.00 96.12 98 ALA A C 1
ATOM 770 O O . ALA A 1 98 ? 11.881 -5.009 -13.621 1.00 96.12 98 ALA A O 1
ATOM 771 N N . ALA A 1 99 ? 9.737 -5.515 -13.198 1.00 94.88 99 ALA A N 1
ATOM 772 C CA . ALA A 1 99 ? 9.278 -5.309 -14.568 1.00 94.88 99 ALA A CA 1
ATOM 773 C C . ALA A 1 99 ? 9.513 -3.870 -15.055 1.00 94.88 99 ALA A C 1
ATOM 775 O O . ALA A 1 99 ? 10.007 -3.675 -16.165 1.00 94.88 99 ALA A O 1
ATOM 776 N N . ILE A 1 100 ? 9.221 -2.866 -14.220 1.00 96.19 100 ILE A N 1
ATOM 777 C CA . ILE A 1 100 ? 9.475 -1.453 -14.542 1.00 96.19 100 ILE A CA 1
ATOM 778 C C . ILE A 1 100 ? 10.977 -1.212 -14.736 1.00 96.19 100 ILE A C 1
ATOM 780 O O . ILE A 1 100 ? 11.383 -0.594 -15.721 1.00 96.19 100 ILE A O 1
ATOM 784 N N . ALA A 1 101 ? 11.814 -1.729 -13.833 1.00 97.44 101 ALA A N 1
ATOM 785 C CA . ALA A 1 101 ? 13.261 -1.566 -13.909 1.00 97.44 101 ALA A CA 1
ATOM 786 C C . ALA A 1 101 ? 13.843 -2.216 -15.174 1.00 97.44 101 ALA A C 1
ATOM 788 O O . ALA A 1 101 ? 14.562 -1.562 -15.932 1.00 97.44 101 ALA A O 1
ATOM 789 N N . THR A 1 102 ? 13.499 -3.477 -15.446 1.00 97.50 102 THR A N 1
ATOM 790 C CA . THR A 1 102 ? 13.968 -4.191 -16.641 1.00 97.50 102 THR A CA 1
ATOM 791 C C . THR A 1 102 ? 13.432 -3.553 -17.921 1.00 97.50 102 THR A C 1
ATOM 793 O O . THR A 1 102 ? 14.190 -3.379 -18.874 1.00 97.50 102 THR A O 1
ATOM 796 N N . GLY A 1 103 ? 12.162 -3.137 -17.940 1.00 98.00 103 GLY A N 1
ATOM 797 C CA . GLY A 1 103 ? 11.567 -2.429 -19.071 1.00 98.00 103 GLY A CA 1
ATOM 798 C C . GLY A 1 103 ? 12.302 -1.128 -19.394 1.00 98.00 103 GLY A C 1
ATOM 799 O O . GLY A 1 103 ? 12.594 -0.859 -20.558 1.00 98.00 103 GLY A O 1
ATOM 800 N N . ASN A 1 104 ? 12.691 -0.362 -18.372 1.00 97.75 104 ASN A N 1
ATOM 801 C CA . ASN A 1 104 ? 13.449 0.875 -18.552 1.00 97.75 104 ASN A CA 1
ATOM 802 C C . ASN A 1 104 ? 14.876 0.628 -19.082 1.00 97.75 104 ASN A C 1
ATOM 804 O O . ASN A 1 104 ? 15.353 1.339 -19.969 1.00 97.75 104 ASN A O 1
ATOM 808 N N . ILE A 1 105 ? 15.556 -0.415 -18.595 1.00 98.50 105 ILE A N 1
ATOM 809 C CA . ILE A 1 105 ? 16.875 -0.813 -19.114 1.00 98.50 105 ILE A CA 1
ATOM 810 C C . ILE A 1 105 ? 16.775 -1.198 -20.597 1.00 98.50 105 ILE A C 1
ATOM 812 O O . ILE A 1 105 ? 17.564 -0.735 -21.416 1.00 98.50 105 ILE A O 1
ATOM 816 N N . LEU A 1 106 ? 15.778 -1.998 -20.978 1.00 98.31 106 LEU A N 1
ATOM 817 C CA . LEU A 1 106 ? 15.595 -2.386 -22.378 1.00 98.31 106 LEU A CA 1
ATOM 818 C C . LEU A 1 106 ? 15.252 -1.181 -23.261 1.00 98.31 106 LEU A C 1
ATOM 820 O O . LEU A 1 106 ? 15.833 -1.024 -24.333 1.00 98.31 106 LEU A O 1
ATOM 824 N N . ALA A 1 107 ? 14.362 -0.301 -22.798 1.00 98.19 107 ALA A N 1
ATOM 825 C CA . ALA A 1 107 ? 13.995 0.910 -23.524 1.00 98.19 107 ALA A CA 1
ATOM 826 C C . ALA A 1 107 ? 15.213 1.808 -23.786 1.00 98.19 107 ALA A C 1
ATOM 828 O O . ALA A 1 107 ? 15.427 2.246 -24.915 1.00 98.19 107 ALA A O 1
ATOM 829 N N . THR A 1 108 ? 16.047 2.039 -22.772 1.00 97.69 108 THR A N 1
ATOM 830 C CA . THR A 1 108 ? 17.255 2.866 -22.914 1.00 97.69 108 THR A CA 1
ATOM 831 C C . THR A 1 108 ? 18.270 2.258 -23.881 1.00 97.69 108 THR A C 1
ATOM 833 O O . THR A 1 108 ? 18.831 2.990 -24.696 1.00 97.69 108 THR A O 1
ATOM 836 N N . ILE A 1 109 ? 18.455 0.934 -23.874 1.00 98.25 109 ILE A N 1
ATOM 837 C CA . ILE A 1 109 ? 19.315 0.245 -24.850 1.00 98.25 109 ILE A CA 1
ATOM 838 C C . ILE A 1 109 ? 18.773 0.427 -26.270 1.00 98.25 109 ILE A C 1
ATOM 840 O O . ILE A 1 109 ? 19.527 0.805 -27.165 1.00 98.25 109 ILE A O 1
ATOM 844 N N . LEU A 1 110 ? 17.474 0.200 -26.485 1.00 98.25 110 LEU A N 1
ATOM 845 C CA . LEU A 1 110 ? 16.851 0.335 -27.805 1.00 98.25 110 LEU A CA 1
ATOM 846 C C . LEU A 1 110 ? 16.961 1.763 -28.343 1.00 98.25 110 LEU A C 1
ATOM 848 O O . LEU A 1 110 ? 17.330 1.959 -29.501 1.00 98.25 110 LEU A O 1
ATOM 852 N N . ILE A 1 111 ? 16.702 2.760 -27.493 1.00 98.06 111 ILE A N 1
ATOM 853 C CA . ILE A 1 111 ? 16.879 4.173 -27.843 1.00 98.06 111 ILE A CA 1
ATOM 854 C C . ILE A 1 111 ? 18.350 4.454 -28.176 1.00 98.06 111 ILE A C 1
ATOM 856 O O . ILE A 1 111 ? 18.636 5.088 -29.190 1.00 98.06 111 ILE A O 1
ATOM 860 N N . GLY A 1 112 ? 19.288 3.945 -27.374 1.00 97.38 112 GLY A N 1
ATOM 861 C CA . GLY A 1 112 ? 20.724 4.090 -27.615 1.00 97.38 112 GLY A CA 1
ATOM 862 C C . GLY A 1 112 ? 21.158 3.515 -28.964 1.00 97.38 112 GLY A C 1
ATOM 863 O O . GLY A 1 112 ? 21.860 4.185 -29.721 1.00 97.38 112 GLY A O 1
ATOM 864 N N . VAL A 1 113 ? 20.686 2.314 -29.308 1.00 96.69 113 VAL A N 1
ATOM 865 C CA . VAL A 1 113 ? 20.947 1.679 -30.608 1.00 96.69 113 VAL A CA 1
ATOM 866 C C . VAL A 1 113 ? 20.344 2.499 -31.744 1.00 96.69 113 VAL A C 1
ATOM 868 O O . VAL A 1 113 ? 21.033 2.758 -32.726 1.00 96.69 113 VAL A O 1
ATOM 871 N N . ALA A 1 114 ? 19.100 2.963 -31.606 1.00 96.12 114 ALA A N 1
ATOM 872 C CA . ALA A 1 114 ? 18.446 3.777 -32.625 1.00 96.12 114 ALA A CA 1
ATOM 873 C C . ALA A 1 114 ? 19.231 5.070 -32.910 1.00 96.12 114 ALA A C 1
ATOM 875 O O . ALA A 1 114 ? 19.540 5.374 -34.063 1.00 96.12 114 ALA A O 1
ATOM 876 N N . VAL A 1 115 ? 19.627 5.801 -31.864 1.00 96.38 115 VAL A N 1
ATOM 877 C CA . VAL A 1 115 ? 20.433 7.026 -31.995 1.00 96.38 115 VAL A CA 1
ATOM 878 C C . VAL A 1 115 ? 21.811 6.723 -32.585 1.00 96.38 115 VAL A C 1
ATOM 880 O O . VAL A 1 115 ? 22.287 7.457 -33.457 1.00 96.38 115 VAL A O 1
ATOM 883 N N . TYR A 1 116 ? 22.446 5.628 -32.166 1.00 95.12 116 TYR A N 1
ATOM 884 C CA . TYR A 1 116 ? 23.719 5.195 -32.729 1.00 95.12 116 TYR A CA 1
ATOM 885 C C . TYR A 1 116 ? 23.593 4.891 -34.225 1.00 95.12 116 TYR A C 1
ATOM 887 O O . TYR A 1 116 ? 24.374 5.410 -35.010 1.00 95.12 116 TYR A O 1
ATOM 895 N N . SER A 1 117 ? 22.577 4.143 -34.662 1.00 89.19 117 SER A N 1
ATOM 896 C CA . SER A 1 117 ? 22.356 3.850 -36.085 1.00 89.19 117 SER A CA 1
ATOM 897 C C . SER A 1 117 ? 22.084 5.103 -36.921 1.00 89.19 117 SER A C 1
ATOM 899 O O . SER A 1 117 ? 22.529 5.177 -38.065 1.00 89.19 117 SER A O 1
ATOM 901 N N . LEU A 1 118 ? 21.391 6.101 -36.365 1.00 88.69 118 LEU A N 1
ATOM 902 C CA . LEU A 1 118 ? 21.146 7.376 -37.047 1.00 88.69 118 LEU A CA 1
ATOM 903 C C . LEU A 1 118 ? 22.424 8.213 -37.196 1.00 88.69 118 LEU A C 1
ATOM 905 O O . LEU A 1 118 ? 22.641 8.831 -38.235 1.00 88.69 118 LEU A O 1
ATOM 909 N N . THR A 1 119 ? 23.282 8.232 -36.176 1.00 89.00 119 THR A N 1
ATOM 910 C CA . THR A 1 119 ? 24.484 9.087 -36.140 1.00 89.00 119 THR A CA 1
ATOM 911 C C . THR A 1 119 ? 25.734 8.423 -36.713 1.00 89.00 119 THR A C 1
ATOM 913 O O . THR A 1 119 ? 26.610 9.118 -37.224 1.00 89.00 119 THR A O 1
ATOM 916 N N . ALA A 1 120 ? 25.808 7.092 -36.682 1.00 81.69 120 ALA A N 1
ATOM 917 C CA . ALA A 1 120 ? 26.889 6.298 -37.261 1.00 81.69 120 ALA A CA 1
ATOM 918 C C . ALA A 1 120 ? 26.799 6.200 -38.790 1.00 81.69 120 ALA A C 1
ATOM 920 O O . ALA A 1 120 ? 27.726 5.680 -39.419 1.00 81.69 120 ALA A O 1
ATOM 921 N N . GLN A 1 121 ? 25.724 6.715 -39.408 1.00 74.38 121 GLN A N 1
ATOM 922 C CA . GLN A 1 121 ? 25.723 6.929 -40.848 1.00 74.38 121 GLN A CA 1
ATOM 923 C C . GLN A 1 121 ? 26.874 7.882 -41.189 1.00 74.38 121 GLN A C 1
ATOM 925 O O . GLN A 1 121 ? 26.904 9.020 -40.710 1.00 74.38 121 GLN A O 1
ATOM 930 N N . PRO A 1 122 ? 27.858 7.443 -41.988 1.00 69.94 122 PRO A N 1
ATOM 931 C CA . PRO A 1 122 ? 28.977 8.295 -42.332 1.00 69.94 122 PRO A CA 1
ATOM 932 C C . PRO A 1 122 ? 28.431 9.504 -43.084 1.00 69.94 122 PRO A C 1
ATOM 934 O O . PRO A 1 122 ? 27.883 9.351 -44.175 1.00 69.94 122 PRO A O 1
ATOM 937 N N . LYS A 1 123 ? 28.659 10.708 -42.551 1.00 62.88 123 LYS A N 1
ATOM 938 C CA . LYS A 1 123 ? 28.349 12.001 -43.194 1.00 62.88 123 LYS A CA 1
ATOM 939 C C . LYS A 1 123 ? 29.107 12.237 -44.522 1.00 62.88 123 LYS A C 1
ATOM 941 O O . LYS A 1 123 ? 29.235 13.369 -44.966 1.00 62.88 123 LYS A O 1
ATOM 946 N N . GLY A 1 124 ? 29.641 11.186 -45.146 1.00 61.12 124 GLY A N 1
ATOM 947 C CA . GLY A 1 124 ? 30.500 11.251 -46.322 1.00 61.12 124 GLY A CA 1
ATOM 948 C C . GLY A 1 124 ? 30.719 9.932 -47.065 1.00 61.12 124 GLY A C 1
ATOM 949 O O . GLY A 1 124 ? 31.602 9.891 -47.916 1.00 61.12 124 GLY A O 1
ATOM 950 N N . LYS A 1 125 ? 29.951 8.854 -46.821 1.00 54.62 125 LYS A N 1
ATOM 951 C CA . LYS A 1 125 ? 29.888 7.796 -47.846 1.00 54.62 125 LYS A CA 1
ATOM 952 C C . LYS A 1 125 ? 28.811 8.193 -48.831 1.00 54.62 125 LYS A C 1
ATOM 954 O O . LYS A 1 125 ? 27.654 7.807 -48.697 1.00 54.62 125 LYS A O 1
ATOM 959 N N . SER A 1 126 ? 29.228 8.977 -49.821 1.00 52.62 126 SER A N 1
ATOM 960 C CA . SER A 1 126 ? 28.555 9.014 -51.109 1.00 52.62 126 SER A CA 1
ATOM 961 C C . SER A 1 126 ? 28.125 7.593 -51.449 1.00 52.62 126 SER A C 1
ATOM 963 O O . SER A 1 126 ? 28.931 6.662 -51.375 1.00 52.62 126 SER A O 1
ATOM 965 N N . PHE A 1 127 ? 26.867 7.429 -51.836 1.00 54.03 127 PHE A N 1
ATOM 966 C CA . PHE A 1 127 ? 26.331 6.240 -52.489 1.00 54.03 127 PHE A CA 1
ATOM 967 C C . PHE A 1 127 ? 26.982 6.064 -53.884 1.00 54.03 127 PHE A C 1
ATOM 969 O O . PHE A 1 127 ? 26.326 5.870 -54.894 1.00 54.03 127 PHE A O 1
ATOM 976 N N . SER A 1 128 ? 28.311 6.167 -53.954 1.00 56.62 128 SER A N 1
ATOM 977 C CA . SER A 1 128 ? 29.173 5.971 -55.117 1.00 56.62 128 SER A CA 1
ATOM 978 C C . SER A 1 128 ? 29.679 4.526 -55.116 1.00 56.62 128 SER A C 1
ATOM 980 O O . SER A 1 128 ? 30.875 4.259 -55.209 1.00 56.62 128 SER A O 1
ATOM 982 N N . GLY A 1 129 ? 28.762 3.586 -54.914 1.00 53.75 129 GLY A N 1
ATOM 983 C CA . GLY A 1 129 ? 29.052 2.153 -54.849 1.00 53.75 129 GLY A CA 1
ATOM 984 C C . GLY A 1 129 ? 28.006 1.340 -55.595 1.00 53.75 129 GLY A C 1
ATOM 985 O O . GLY A 1 129 ? 28.355 0.454 -56.365 1.00 53.75 129 GLY A O 1
ATOM 986 N N . ASN A 1 130 ? 26.738 1.744 -55.508 1.00 51.03 130 ASN A N 1
ATOM 987 C CA . ASN A 1 130 ? 25.741 1.355 -56.491 1.00 51.03 130 ASN A CA 1
ATOM 988 C C . ASN A 1 130 ? 25.788 2.359 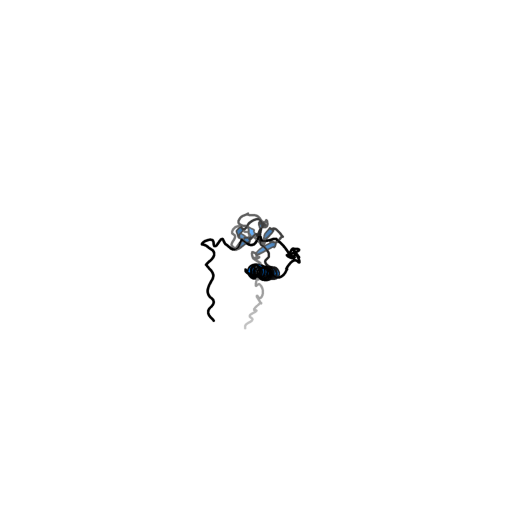-57.638 1.00 51.03 130 ASN A C 1
ATOM 990 O O . ASN A 1 130 ? 24.939 3.242 -57.754 1.00 51.03 130 ASN A O 1
ATOM 994 N N . LYS A 1 131 ? 26.776 2.186 -58.525 1.00 52.31 131 LYS A N 1
ATOM 995 C CA . LYS A 1 131 ? 26.526 2.461 -59.939 1.00 52.31 131 LYS A CA 1
ATOM 996 C C . LYS A 1 131 ? 25.360 1.556 -60.329 1.00 52.31 131 LYS A C 1
ATOM 998 O O . LYS A 1 131 ? 25.555 0.413 -60.734 1.00 52.31 131 LYS A O 1
ATOM 1003 N N . ALA A 1 132 ? 24.140 2.064 -60.157 1.00 56.97 132 ALA A N 1
ATOM 1004 C CA . ALA A 1 132 ? 23.052 1.692 -61.030 1.00 56.97 132 ALA A CA 1
ATOM 1005 C C . ALA A 1 132 ? 23.637 1.737 -62.442 1.00 56.97 132 ALA A C 1
ATOM 1007 O O . ALA A 1 132 ? 24.312 2.699 -62.818 1.00 56.97 132 ALA A O 1
ATOM 1008 N N . SER A 1 133 ? 23.506 0.615 -63.135 1.00 53.66 133 SER A N 1
ATOM 1009 C CA . SER A 1 133 ? 23.974 0.385 -64.491 1.00 53.66 133 SER A CA 1
ATOM 1010 C C . SER A 1 133 ? 23.163 1.243 -65.460 1.00 53.66 133 SER A C 1
ATOM 1012 O O . SER A 1 133 ? 22.507 0.720 -66.355 1.00 53.66 133 SER A O 1
ATOM 1014 N N . ASP A 1 134 ? 23.208 2.559 -65.293 1.00 56.84 134 ASP A N 1
ATOM 1015 C CA . ASP A 1 134 ? 22.886 3.474 -66.363 1.00 56.84 134 ASP A CA 1
ATOM 1016 C C . ASP A 1 134 ? 24.116 3.484 -67.265 1.00 56.84 134 ASP A C 1
ATOM 1018 O O . ASP A 1 134 ? 25.060 4.269 -67.127 1.00 56.84 134 ASP A O 1
ATOM 1022 N N . LYS A 1 135 ? 24.177 2.468 -68.131 1.00 58.28 135 LYS A N 1
ATOM 1023 C CA . LYS A 1 135 ? 24.956 2.563 -69.356 1.00 58.28 135 LYS A CA 1
ATOM 1024 C C . LYS A 1 135 ? 24.240 3.602 -70.207 1.00 58.28 135 LYS A C 1
ATOM 1026 O O . LYS A 1 135 ? 23.563 3.252 -71.168 1.00 58.28 135 LYS A O 1
ATOM 1031 N N . GLU A 1 136 ? 24.421 4.864 -69.842 1.00 59.34 136 GLU A N 1
ATOM 1032 C CA . GLU A 1 136 ? 24.347 5.964 -70.782 1.00 59.34 136 GLU A CA 1
ATOM 1033 C C . GLU A 1 136 ? 25.146 5.509 -72.001 1.00 59.34 136 GLU A C 1
ATOM 1035 O O . GLU A 1 136 ? 26.340 5.185 -71.909 1.00 59.34 136 GLU A O 1
ATOM 1040 N N . HIS A 1 137 ? 24.442 5.344 -73.117 1.00 53.16 137 HIS A N 1
ATOM 1041 C CA . HIS A 1 137 ? 25.041 5.058 -74.402 1.00 53.16 137 HIS A CA 1
ATOM 1042 C C . HIS A 1 137 ? 25.873 6.287 -74.749 1.00 53.16 137 HIS A C 1
ATOM 1044 O O . HIS A 1 137 ? 25.392 7.211 -75.396 1.00 53.16 137 HIS A O 1
ATOM 1050 N N . LEU A 1 138 ? 27.116 6.321 -74.261 1.00 57.72 138 LEU A N 1
ATOM 1051 C CA . LEU A 1 138 ? 28.115 7.266 -74.718 1.00 57.72 138 LEU A CA 1
ATOM 1052 C C . LEU A 1 138 ? 28.166 7.069 -76.225 1.00 57.72 138 LEU A C 1
ATOM 1054 O O . LEU A 1 138 ? 28.682 6.049 -76.692 1.00 57.72 138 LEU A O 1
ATOM 1058 N N . ILE A 1 139 ? 27.569 8.009 -76.963 1.00 55.03 139 ILE A N 1
ATOM 1059 C CA . ILE A 1 139 ? 27.721 8.092 -78.405 1.00 55.03 139 ILE A CA 1
ATOM 1060 C C . ILE A 1 139 ? 29.224 8.090 -78.617 1.00 55.03 139 ILE A C 1
ATOM 1062 O O . ILE A 1 139 ? 29.943 9.008 -78.216 1.00 55.03 139 ILE A O 1
ATOM 1066 N N . ARG A 1 140 ? 29.713 6.963 -79.128 1.00 53.31 140 ARG A N 1
ATOM 1067 C CA . ARG A 1 140 ? 31.109 6.782 -79.468 1.00 53.31 140 ARG A CA 1
ATOM 1068 C C . ARG A 1 140 ? 31.359 7.852 -80.515 1.00 53.31 140 ARG A C 1
ATOM 1070 O O . ARG A 1 140 ? 30.769 7.762 -81.585 1.00 53.31 140 ARG A O 1
ATOM 1077 N N . ASN A 1 141 ? 32.135 8.881 -80.169 1.00 49.81 141 ASN A N 1
ATOM 1078 C CA . ASN A 1 141 ? 32.643 9.851 -81.133 1.00 49.81 141 ASN A CA 1
ATOM 1079 C C . ASN A 1 141 ? 33.405 9.040 -82.187 1.00 49.81 141 ASN A C 1
ATOM 1081 O O . ASN A 1 141 ? 34.551 8.651 -81.973 1.00 49.81 141 ASN A O 1
ATOM 1085 N N . GLY A 1 142 ? 32.695 8.658 -83.242 1.00 50.16 142 GLY A N 1
ATOM 1086 C CA . GLY A 1 142 ? 33.225 8.034 -84.433 1.00 50.16 142 GLY A CA 1
ATOM 1087 C C . GLY A 1 142 ? 33.572 9.152 -85.392 1.00 50.16 142 GLY A C 1
ATOM 1088 O O . GLY A 1 142 ? 32.765 10.054 -85.583 1.00 50.16 142 GLY A O 1
ATOM 1089 N N . ASP A 1 143 ? 34.800 9.098 -85.892 1.00 55.47 143 ASP A N 1
ATOM 1090 C CA . ASP A 1 143 ? 35.290 9.689 -87.134 1.00 55.47 143 ASP A CA 1
ATOM 1091 C C . ASP A 1 143 ? 34.382 10.753 -87.779 1.00 55.47 143 ASP A C 1
ATOM 1093 O O . ASP A 1 143 ? 33.514 10.439 -88.591 1.00 55.47 143 ASP A O 1
ATOM 1097 N N . GLY A 1 144 ? 34.650 12.021 -87.447 1.00 58.03 144 GLY A N 1
ATOM 1098 C CA . GLY A 1 144 ? 34.141 13.187 -88.175 1.00 58.03 144 GLY A CA 1
ATOM 1099 C C . GLY A 1 144 ? 33.138 14.050 -87.401 1.00 58.03 144 GLY A C 1
ATOM 1100 O O . GLY A 1 144 ? 31.983 13.687 -87.231 1.00 58.03 144 GLY A O 1
ATOM 1101 N N . ASP A 1 145 ? 33.587 15.253 -87.037 1.00 57.25 145 ASP A N 1
ATOM 1102 C CA . ASP A 1 145 ? 32.771 16.481 -87.056 1.00 57.25 145 ASP A CA 1
ATOM 1103 C C . ASP A 1 145 ? 31.807 16.833 -85.901 1.00 57.25 145 ASP A C 1
ATOM 1105 O O . ASP A 1 145 ? 30.755 17.420 -86.143 1.00 57.25 145 ASP A O 1
ATOM 1109 N N . THR A 1 146 ? 32.192 16.657 -84.627 1.00 58.16 146 THR A N 1
ATOM 1110 C CA . THR A 1 146 ? 31.458 17.317 -83.506 1.00 58.16 146 THR A CA 1
ATOM 1111 C C . THR A 1 146 ? 32.113 18.611 -83.004 1.00 58.16 146 THR A C 1
ATOM 1113 O O . THR A 1 146 ? 31.468 19.423 -82.345 1.00 58.16 146 THR A O 1
ATOM 1116 N N . TYR A 1 147 ? 33.378 18.865 -83.340 1.00 54.84 147 TYR A N 1
ATOM 1117 C CA . TYR A 1 147 ? 34.031 20.139 -83.036 1.00 54.84 147 TYR A CA 1
ATOM 1118 C C . TYR A 1 147 ? 34.697 20.663 -84.293 1.00 54.84 147 TYR A C 1
ATOM 1120 O O . TYR A 1 147 ? 35.678 20.093 -84.759 1.00 54.84 147 TYR A O 1
ATOM 1128 N N . GLN A 1 148 ? 34.164 21.752 -84.836 1.00 59.12 148 GLN A N 1
ATOM 1129 C CA . GLN A 1 148 ? 34.809 22.472 -85.921 1.00 59.12 148 GLN A CA 1
ATOM 1130 C C . GLN A 1 148 ? 36.138 23.053 -85.401 1.00 59.12 148 GLN A C 1
ATOM 1132 O O . GLN A 1 148 ? 36.115 23.892 -84.494 1.00 59.12 148 GLN A O 1
ATOM 1137 N N . PRO A 1 149 ? 37.305 22.617 -85.910 1.00 57.97 149 PRO A N 1
ATOM 1138 C CA . PRO A 1 149 ? 38.574 23.204 -85.510 1.00 57.97 149 PRO A CA 1
ATOM 1139 C C . PRO A 1 149 ? 38.660 24.635 -86.048 1.00 57.97 149 PRO A C 1
ATOM 1141 O O . PRO A 1 149 ? 38.381 24.893 -87.221 1.00 57.97 149 PRO A O 1
ATOM 1144 N N . LEU A 1 150 ? 39.037 25.581 -85.184 1.00 56.28 150 LEU A N 1
ATOM 1145 C CA . LEU A 1 150 ? 39.251 26.970 -85.583 1.00 56.28 150 LEU A CA 1
ATOM 1146 C C . LEU A 1 150 ? 40.366 27.042 -86.637 1.00 56.28 150 LEU A C 1
ATOM 1148 O O . LEU A 1 150 ? 41.424 26.429 -86.482 1.00 56.28 150 LEU A O 1
ATOM 1152 N N . ALA A 1 151 ? 40.122 27.809 -87.702 1.00 55.97 151 ALA A N 1
ATOM 1153 C CA . ALA A 1 151 ? 41.065 27.986 -88.798 1.00 55.97 151 ALA A CA 1
ATOM 1154 C C . ALA A 1 151 ? 42.430 28.503 -88.289 1.00 55.97 151 ALA A C 1
ATOM 1156 O O . ALA A 1 151 ? 42.471 29.376 -87.410 1.00 55.97 151 ALA A O 1
ATOM 1157 N N . PRO A 1 152 ? 43.553 28.005 -88.839 1.00 49.50 152 PRO A N 1
ATOM 1158 C CA . PRO A 1 152 ? 44.889 28.422 -88.434 1.00 49.50 152 PRO A CA 1
ATOM 1159 C C . PRO A 1 152 ? 45.103 29.894 -88.811 1.00 49.50 152 PRO A C 1
ATOM 1161 O O . PRO A 1 152 ? 45.401 30.222 -89.955 1.00 49.50 152 PRO A O 1
ATOM 1164 N N . GLY A 1 153 ? 44.909 30.797 -87.849 1.00 57.84 153 GLY A N 1
ATOM 1165 C CA . GLY A 1 153 ? 45.073 32.236 -88.071 1.00 57.84 153 GLY A CA 1
ATOM 1166 C C . GLY A 1 153 ? 44.456 33.144 -87.009 1.00 57.84 153 GLY A C 1
ATOM 1167 O O . GLY A 1 153 ? 44.896 34.282 -86.876 1.00 57.84 153 GLY A O 1
ATOM 1168 N N . GLN A 1 154 ? 43.497 32.667 -86.208 1.00 53.38 154 GLN A N 1
ATOM 1169 C CA . GLN A 1 154 ? 42.912 33.469 -85.128 1.00 53.38 154 GLN A CA 1
ATOM 1170 C C . GLN A 1 154 ? 43.479 33.072 -83.764 1.00 53.38 154 GLN A C 1
ATOM 1172 O O . GLN A 1 154 ? 42.992 32.158 -83.104 1.00 53.38 154 GLN A O 1
ATOM 1177 N N . LYS A 1 155 ? 44.526 33.783 -83.340 1.00 54.84 155 LYS A N 1
ATOM 1178 C CA . LYS A 1 155 ? 44.989 33.784 -81.949 1.00 54.84 155 LYS A CA 1
ATOM 1179 C C . LYS A 1 155 ? 44.171 34.828 -81.198 1.00 54.84 155 LYS A C 1
ATOM 1181 O O . LYS A 1 155 ? 44.441 36.018 -81.333 1.00 54.84 155 LYS A O 1
ATOM 1186 N N . SER A 1 156 ? 43.153 34.410 -80.455 1.00 58.62 156 SER A N 1
ATOM 1187 C CA . SER A 1 156 ? 42.508 35.306 -79.497 1.00 58.62 156 SER A CA 1
ATOM 1188 C C . SER A 1 156 ? 43.374 35.420 -78.239 1.00 58.62 156 SER A C 1
ATOM 1190 O O . SER A 1 156 ? 44.036 34.472 -77.817 1.00 58.62 156 SER A O 1
ATOM 1192 N N . GLU A 1 157 ? 43.374 36.613 -77.655 1.00 53.78 157 GLU A N 1
ATOM 1193 C CA . GLU A 1 157 ? 44.245 37.091 -76.569 1.00 53.78 157 GLU A CA 1
ATOM 1194 C C . GLU A 1 157 ? 44.187 36.255 -75.269 1.00 53.78 157 GLU A C 1
ATOM 1196 O O . GLU A 1 157 ? 45.028 36.395 -74.387 1.00 53.78 157 GLU A O 1
ATOM 1201 N N . TYR A 1 158 ? 43.249 35.309 -75.176 1.00 54.16 158 TYR A N 1
ATOM 1202 C CA . TYR A 1 158 ? 43.014 34.462 -74.005 1.00 54.16 158 TYR A CA 1
ATOM 1203 C C . TYR A 1 158 ? 43.552 33.021 -74.132 1.00 54.16 158 TYR A C 1
ATOM 1205 O O . TYR A 1 158 ? 43.304 32.197 -73.255 1.00 54.16 158 TYR A O 1
ATOM 1213 N N . GLN A 1 159 ? 44.318 32.691 -75.181 1.00 54.94 159 GLN A N 1
ATOM 1214 C CA . GLN A 1 159 ? 44.846 31.330 -75.410 1.00 54.94 159 GLN A CA 1
ATOM 1215 C C . GLN A 1 159 ? 46.157 30.979 -74.676 1.00 54.94 159 GLN A C 1
ATOM 1217 O O . GLN A 1 159 ? 46.721 29.909 -74.908 1.00 54.94 159 GLN A O 1
ATOM 1222 N N . THR A 1 160 ? 46.649 31.826 -73.770 1.00 55.47 160 THR A N 1
ATOM 1223 C CA . THR A 1 160 ? 47.927 31.590 -73.069 1.00 55.47 160 THR A CA 1
ATOM 1224 C C . THR A 1 160 ? 47.791 31.702 -71.558 1.00 55.47 160 THR A C 1
ATOM 1226 O O . THR A 1 160 ? 48.322 32.614 -70.939 1.00 55.47 160 THR A O 1
ATOM 1229 N N . LEU A 1 161 ? 47.119 30.732 -70.939 1.00 56.28 161 LEU A N 1
ATOM 1230 C CA . LEU A 1 161 ? 47.251 30.465 -69.505 1.00 56.28 161 LEU A CA 1
ATOM 1231 C C . LEU A 1 161 ? 47.298 28.948 -69.290 1.00 56.28 161 LEU A C 1
ATOM 1233 O O . LEU A 1 161 ? 46.269 28.280 -69.299 1.00 56.28 161 LEU A O 1
ATOM 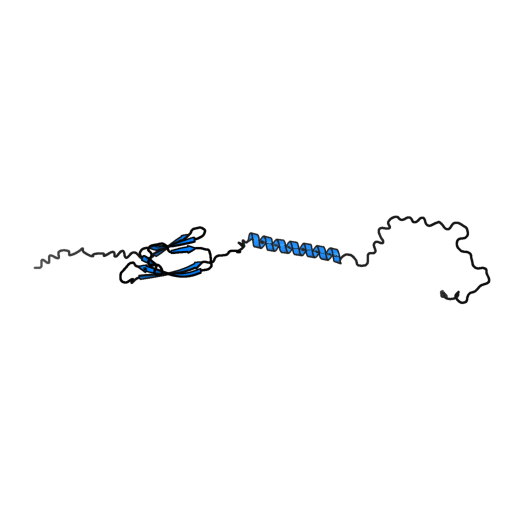1237 N N . GLY A 1 162 ? 48.504 28.389 -69.141 1.00 51.69 162 GLY A N 1
ATOM 1238 C CA . GLY A 1 162 ? 48.656 26.940 -68.979 1.00 51.69 162 GLY A CA 1
ATOM 1239 C C . GLY A 1 162 ? 50.086 26.406 -68.878 1.00 51.69 162 GLY A C 1
ATOM 1240 O O . GLY A 1 162 ? 50.454 25.534 -69.649 1.00 51.69 162 GLY A O 1
ATOM 1241 N N . GLY A 1 163 ? 50.874 26.935 -67.935 1.00 52.59 163 GLY A N 1
ATOM 1242 C CA . GLY A 1 163 ? 51.917 26.218 -67.180 1.00 52.59 163 GLY A CA 1
ATOM 1243 C C . GLY A 1 163 ? 53.005 25.434 -67.931 1.00 52.59 163 GLY A C 1
ATOM 1244 O O . GLY A 1 163 ? 52.842 24.258 -68.250 1.00 52.59 163 GLY A O 1
ATOM 1245 N N . ALA A 1 164 ? 54.196 26.029 -68.048 1.00 49.66 164 ALA A N 1
ATOM 1246 C CA . ALA A 1 164 ? 55.425 25.305 -68.367 1.00 49.66 164 ALA A CA 1
ATOM 1247 C C . ALA A 1 164 ? 55.751 24.264 -67.276 1.00 49.66 164 ALA A C 1
ATOM 1249 O O . ALA A 1 164 ? 56.054 24.612 -66.134 1.00 49.66 164 ALA A O 1
ATOM 1250 N N . ARG A 1 165 ? 55.728 22.976 -67.635 1.00 50.44 165 ARG A N 1
ATOM 1251 C CA . ARG A 1 165 ? 56.229 21.877 -66.798 1.00 50.44 165 ARG A CA 1
ATOM 1252 C C . ARG A 1 165 ? 57.743 21.755 -67.021 1.00 50.44 165 ARG A C 1
ATOM 1254 O O . ARG A 1 165 ? 58.168 21.346 -68.099 1.00 50.44 165 ARG A O 1
ATOM 1261 N N . ARG A 1 166 ? 58.557 22.154 -66.036 1.00 45.75 166 ARG A N 1
ATOM 1262 C CA . ARG A 1 166 ? 60.012 21.900 -66.031 1.00 45.75 166 ARG A CA 1
ATOM 1263 C C . ARG A 1 166 ? 60.284 20.403 -65.814 1.00 45.75 166 ARG A C 1
ATOM 1265 O O . ARG A 1 166 ? 59.555 19.764 -65.058 1.00 45.75 166 ARG A O 1
ATOM 1272 N N . LYS A 1 167 ? 61.296 19.886 -66.520 1.00 46.16 167 LYS A N 1
ATOM 1273 C CA . LYS A 1 167 ? 61.918 18.572 -66.294 1.00 46.16 167 LYS A CA 1
ATOM 1274 C C . LYS A 1 167 ? 62.735 18.578 -65.010 1.00 46.16 167 LYS A C 1
ATOM 1276 O O . LYS A 1 167 ? 63.322 19.646 -64.722 1.00 46.16 167 LYS A O 1
#

Foldseek 3Di:
DDDPPPDDPDDDPPPPPPPPPDWDWDWDDDPFKIWIAIDQWAKPPPSDNGTDIGGLPDFDWDKIKTFHDDPDGPDIDIDIDTHDHDPDDDPDDPVNVVCVVVVVVVVVVVVVVVVCVVVVPPPDPDPPPPPPPPPPVPPPPPDDDPDDDDDPPDDDPPPDDDDDDDD

Radius of gyration: 53.19 Å; chains: 1; bounding box: 88×66×173 Å

InterPro domains:
  IPR015484 CD3 protein, epsilon/gamma/delta subunit [PTHR10570] (4-165)